Protein AF-A0A963WAD7-F1 (afdb_monomer_lite)

Foldseek 3Di:
DPDVVVVVVLVLVLLLLQLQQVVCVQLLPDPPRDPVSNVVNVVSNVPHDYDPQHQLCSSQVVSHDVSLVVLCVCLVPCVVRNPSSSVNSCVSDDDDDDDDDD

Radius of gyration: 15.85 Å; chains: 1; bounding box: 33×42×55 Å

Secondary structure (DSSP, 8-state):
---HHHHHHHHHHHHHHHHHTTTTHHHHH-TTS-HHHHHHHHHHHTT----SS--HHHHHHHH-HHHHHHHHHHHT-HHHH-HHHHHHHHTTS--PPPPPP-

Structure (mmCIF, N/CA/C/O backbo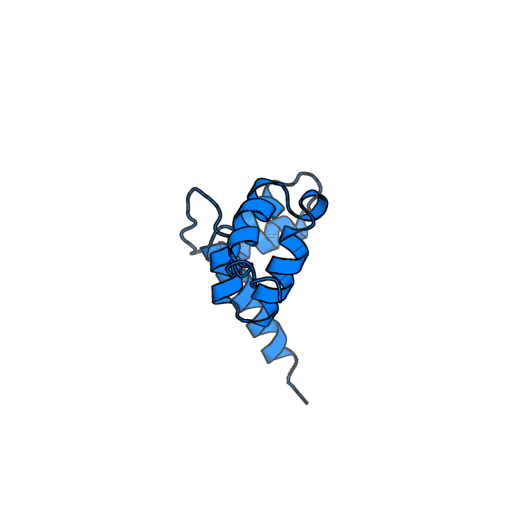ne):
data_AF-A0A963WAD7-F1
#
_entry.id   AF-A0A963WAD7-F1
#
loop_
_atom_site.group_PDB
_atom_site.id
_atom_site.type_symbol
_atom_site.label_atom_id
_atom_site.label_alt_id
_atom_site.label_comp_id
_atom_site.label_asym_id
_atom_site.label_entity_id
_atom_site.label_seq_id
_atom_site.pdbx_PDB_ins_code
_atom_site.Cartn_x
_atom_site.Cartn_y
_atom_site.Cartn_z
_atom_site.occupancy
_atom_site.B_iso_or_equiv
_atom_site.auth_seq_id
_atom_site.auth_comp_id
_atom_site.auth_asym_id
_atom_site.auth_atom_id
_atom_site.pdbx_PDB_model_num
ATOM 1 N N . MET A 1 1 ? -2.269 -30.138 -5.545 1.00 50.97 1 MET A N 1
ATOM 2 C CA . MET A 1 1 ? -1.101 -29.395 -6.068 1.00 50.97 1 MET A CA 1
ATOM 3 C C . MET A 1 1 ? -1.603 -28.157 -6.792 1.00 50.97 1 MET A C 1
ATOM 5 O O . MET A 1 1 ? -2.184 -28.287 -7.863 1.00 50.97 1 MET A O 1
ATOM 9 N N . THR A 1 2 ? -1.499 -26.974 -6.185 1.00 53.69 2 THR A N 1
ATOM 10 C CA . THR A 1 2 ? -1.863 -25.734 -6.880 1.00 53.69 2 THR A CA 1
ATOM 11 C C . THR A 1 2 ? -0.881 -25.531 -8.028 1.00 53.69 2 THR A C 1
ATOM 13 O O . THR A 1 2 ? 0.333 -25.602 -7.849 1.00 53.69 2 THR A O 1
ATOM 16 N N . ARG A 1 3 ? -1.398 -25.371 -9.246 1.00 69.00 3 ARG A N 1
ATOM 17 C CA . ARG A 1 3 ? -0.550 -25.193 -10.426 1.00 69.00 3 ARG A CA 1
ATOM 18 C C . ARG A 1 3 ? 0.180 -23.847 -10.275 1.00 69.00 3 ARG A C 1
ATOM 20 O O . ARG A 1 3 ? -0.496 -22.849 -10.034 1.00 69.00 3 ARG A O 1
ATOM 27 N N . PRO A 1 4 ? 1.516 -23.768 -10.420 1.00 74.19 4 PRO A N 1
ATOM 28 C CA . PRO A 1 4 ? 2.283 -22.522 -10.261 1.00 74.19 4 PRO A CA 1
ATOM 29 C C . PRO A 1 4 ? 1.705 -21.335 -11.051 1.00 74.19 4 PRO A C 1
ATOM 31 O O . PRO A 1 4 ? 1.752 -20.185 -10.611 1.00 74.19 4 PRO A O 1
ATOM 34 N N . SER A 1 5 ? 1.064 -21.633 -12.182 1.00 82.19 5 SER A N 1
ATOM 35 C CA . SER A 1 5 ? 0.360 -20.684 -13.041 1.00 82.19 5 SER A CA 1
ATOM 36 C C . SER A 1 5 ? -0.728 -19.870 -12.332 1.00 82.19 5 SER A C 1
ATOM 38 O O . SER A 1 5 ? -0.856 -18.677 -12.607 1.00 82.19 5 SER A O 1
ATOM 40 N N . THR A 1 6 ? -1.481 -20.445 -11.387 1.00 84.19 6 THR A N 1
ATOM 41 C CA . THR A 1 6 ? -2.548 -19.710 -10.683 1.00 84.19 6 THR A CA 1
ATOM 42 C C . THR A 1 6 ? -1.981 -18.647 -9.749 1.00 84.19 6 THR A C 1
ATOM 44 O O . THR A 1 6 ? -2.556 -17.568 -9.610 1.00 84.19 6 THR A O 1
ATOM 47 N N . HIS A 1 7 ? -0.833 -18.925 -9.125 1.00 85.06 7 HIS A N 1
ATOM 48 C CA . HIS A 1 7 ? -0.160 -17.973 -8.245 1.00 85.06 7 HIS A CA 1
ATOM 49 C C . HIS A 1 7 ? 0.462 -16.825 -9.037 1.00 85.06 7 HIS A C 1
ATOM 51 O O . HIS A 1 7 ? 0.272 -15.669 -8.665 1.00 85.06 7 HIS A O 1
ATOM 57 N N . ILE A 1 8 ? 1.118 -17.127 -10.160 1.00 87.56 8 ILE A N 1
ATOM 58 C CA . ILE A 1 8 ? 1.685 -16.112 -11.057 1.00 87.56 8 ILE A CA 1
ATOM 59 C C . ILE A 1 8 ? 0.579 -15.193 -11.584 1.00 87.56 8 ILE A C 1
ATOM 61 O O . ILE A 1 8 ? 0.691 -13.973 -11.490 1.00 87.56 8 ILE A O 1
ATOM 65 N N . TRP A 1 9 ? -0.529 -15.760 -12.068 1.00 87.88 9 TRP A N 1
ATOM 66 C CA . TRP A 1 9 ? -1.646 -14.962 -12.573 1.00 87.88 9 TRP A CA 1
ATOM 67 C C . TRP A 1 9 ? -2.273 -14.077 -11.486 1.00 87.88 9 TRP A C 1
ATOM 69 O O . TRP A 1 9 ? -2.587 -12.911 -11.729 1.00 87.88 9 TRP A O 1
ATOM 79 N N . ARG A 1 10 ? -2.389 -14.587 -10.253 1.00 87.25 10 ARG A N 1
ATOM 80 C CA . ARG A 1 10 ? -2.866 -13.802 -9.106 1.00 87.25 10 ARG A CA 1
ATOM 81 C C . ARG A 1 10 ? -1.929 -12.641 -8.770 1.00 87.25 10 ARG A C 1
ATOM 83 O O . ARG A 1 10 ? -2.413 -11.534 -8.551 1.00 87.25 10 ARG A O 1
ATOM 90 N N . LEU A 1 11 ? -0.614 -12.869 -8.773 1.00 87.44 11 LEU A N 1
ATOM 91 C CA . LEU A 1 11 ? 0.384 -11.817 -8.556 1.00 87.44 11 LEU A CA 1
ATOM 92 C C . LEU A 1 11 ? 0.307 -10.737 -9.641 1.00 87.44 11 LEU A C 1
ATOM 94 O O . LEU A 1 11 ? 0.326 -9.551 -9.320 1.00 87.44 11 LEU A O 1
ATOM 98 N N . LEU A 1 12 ? 0.135 -11.129 -10.908 1.00 88.25 12 LEU A N 1
ATOM 99 C CA . LEU A 1 12 ? -0.068 -10.181 -12.008 1.00 88.25 12 LEU A CA 1
ATOM 100 C C . LEU A 1 12 ? -1.342 -9.350 -11.817 1.00 88.25 12 LEU A C 1
ATOM 102 O O . LEU A 1 12 ? -1.317 -8.133 -12.004 1.00 88.25 12 LEU A O 1
ATOM 106 N N . LYS A 1 13 ? -2.445 -9.979 -11.395 1.00 88.94 13 LYS A N 1
ATOM 107 C CA . LYS A 1 13 ? -3.702 -9.278 -11.100 1.00 88.94 13 LYS A CA 1
ATOM 108 C C . LYS A 1 13 ? -3.526 -8.263 -9.967 1.00 88.94 13 LYS A C 1
ATOM 110 O O . LYS A 1 13 ? -3.957 -7.124 -10.116 1.00 88.94 13 LYS A O 1
ATOM 115 N N . TRP A 1 14 ? -2.858 -8.638 -8.875 1.00 91.06 14 TRP A N 1
ATOM 116 C CA . TRP A 1 14 ? -2.559 -7.727 -7.763 1.00 91.06 14 TRP A CA 1
ATOM 117 C C . TRP A 1 14 ? -1.653 -6.571 -8.189 1.00 91.06 14 TRP A C 1
ATOM 119 O O . TRP A 1 14 ? -1.956 -5.419 -7.885 1.00 91.06 14 TRP A O 1
ATOM 129 N N . GLY A 1 15 ? -0.599 -6.855 -8.959 1.00 88.75 15 GLY A N 1
ATOM 130 C CA . GLY A 1 15 ? 0.268 -5.829 -9.537 1.00 88.75 15 GLY A CA 1
ATOM 131 C C . GLY A 1 15 ? -0.512 -4.841 -10.406 1.00 88.75 15 GLY A C 1
ATOM 132 O O . GLY A 1 15 ? -0.317 -3.633 -10.299 1.00 88.75 15 GLY A O 1
ATOM 133 N N . ARG A 1 16 ? -1.467 -5.327 -11.208 1.00 89.19 16 ARG A N 1
ATOM 134 C CA . ARG A 1 16 ? -2.334 -4.466 -12.024 1.00 89.19 16 ARG A CA 1
ATOM 135 C C . ARG A 1 16 ? -3.312 -3.636 -11.186 1.00 89.19 16 ARG A C 1
ATOM 137 O O . ARG A 1 16 ? -3.553 -2.480 -11.526 1.00 89.19 16 ARG A O 1
ATOM 144 N N . THR A 1 17 ? -3.832 -4.173 -10.081 1.00 90.06 17 THR A N 1
ATOM 145 C CA . THR A 1 17 ? -4.631 -3.403 -9.112 1.00 90.06 17 THR A CA 1
ATOM 146 C C . THR A 1 17 ? -3.804 -2.275 -8.488 1.00 90.06 17 THR A C 1
ATOM 148 O O . THR A 1 17 ? -4.235 -1.125 -8.513 1.00 90.06 17 THR A O 1
ATOM 151 N N . LEU A 1 18 ? -2.583 -2.559 -8.023 1.00 88.56 18 LEU A N 1
ATOM 152 C CA . LEU A 1 18 ? -1.667 -1.537 -7.491 1.00 88.56 18 LEU A CA 1
ATOM 153 C C . LEU A 1 18 ? -1.339 -0.462 -8.534 1.00 88.56 18 LEU A C 1
ATOM 155 O O . LEU A 1 18 ? -1.329 0.728 -8.222 1.00 88.56 18 LEU A O 1
ATOM 159 N N . ALA A 1 19 ? -1.108 -0.872 -9.784 1.00 88.44 19 ALA A N 1
ATOM 160 C CA . ALA A 1 19 ? -0.847 0.043 -10.888 1.00 88.44 19 ALA A CA 1
ATOM 161 C C . ALA A 1 19 ? -2.024 0.997 -11.129 1.00 88.44 19 ALA A C 1
ATOM 163 O O . ALA A 1 19 ? -1.813 2.195 -11.289 1.00 88.44 19 ALA A O 1
ATOM 164 N N . ARG A 1 20 ? -3.262 0.487 -11.101 1.00 87.88 20 ARG A N 1
ATOM 165 C CA . ARG A 1 20 ? -4.483 1.276 -11.320 1.00 87.88 20 ARG A CA 1
ATOM 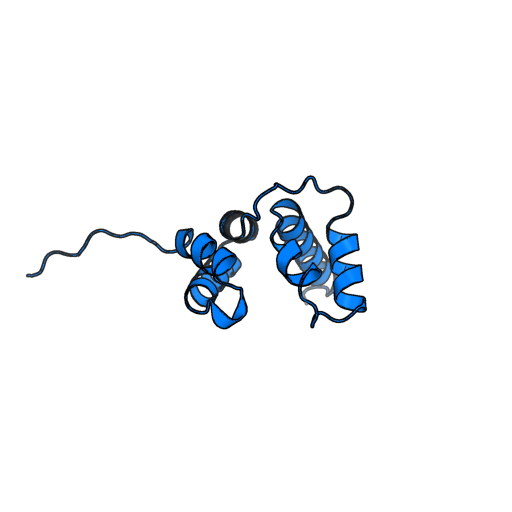166 C C . ARG A 1 20 ? -4.701 2.352 -10.253 1.00 87.88 20 ARG A C 1
ATOM 168 O O . ARG A 1 20 ? -5.134 3.444 -10.596 1.00 87.88 20 ARG A O 1
ATOM 175 N N . HIS A 1 21 ? -4.361 2.077 -8.997 1.00 89.00 21 HIS A N 1
ATOM 176 C CA . HIS A 1 21 ? -4.459 3.058 -7.908 1.00 89.00 21 HIS A CA 1
ATOM 177 C C . HIS A 1 21 ? -3.226 3.976 -7.790 1.00 89.00 21 HIS A C 1
ATOM 179 O O . HIS A 1 21 ? -3.151 4.811 -6.894 1.00 89.00 21 HIS A O 1
ATOM 185 N N . GLY A 1 22 ? -2.229 3.838 -8.672 1.00 84.50 22 GLY A N 1
ATOM 186 C CA . GLY A 1 22 ? -1.018 4.666 -8.644 1.00 84.50 22 GLY A CA 1
ATOM 187 C C . GLY A 1 22 ? -0.001 4.287 -7.561 1.00 84.50 22 GLY A C 1
ATOM 188 O O . GLY A 1 22 ? 1.060 4.906 -7.504 1.00 84.50 22 GLY A O 1
ATOM 189 N N . ALA A 1 23 ? -0.256 3.236 -6.774 1.00 84.69 23 ALA A N 1
ATOM 190 C CA . ALA A 1 23 ? 0.603 2.784 -5.674 1.00 84.69 23 ALA A CA 1
ATOM 191 C C . ALA A 1 23 ? 2.021 2.386 -6.127 1.00 84.69 23 ALA A C 1
ATOM 193 O O . ALA A 1 23 ? 2.971 2.419 -5.352 1.00 84.69 23 ALA A O 1
ATOM 194 N N . LEU A 1 24 ? 2.200 2.039 -7.405 1.00 79.81 24 LEU A N 1
ATOM 195 C CA . LEU A 1 24 ? 3.512 1.675 -7.941 1.00 79.81 24 LEU A CA 1
ATOM 196 C C . LEU A 1 24 ? 4.391 2.875 -8.352 1.00 79.81 24 LEU A C 1
ATOM 198 O O . LEU A 1 24 ? 5.538 2.682 -8.759 1.00 79.81 24 LEU A O 1
ATOM 202 N N . ARG A 1 25 ? 3.881 4.114 -8.290 1.00 78.56 25 ARG A N 1
ATOM 203 C CA . ARG A 1 25 ? 4.665 5.311 -8.649 1.00 78.56 25 ARG A CA 1
ATOM 204 C C . ARG A 1 25 ? 5.817 5.578 -7.683 1.00 78.56 25 ARG A C 1
ATOM 206 O O . ARG A 1 25 ? 6.870 6.001 -8.151 1.00 78.56 25 ARG A O 1
ATOM 213 N N . GLY A 1 26 ? 5.644 5.289 -6.390 1.00 75.38 26 GLY A N 1
ATOM 214 C CA . GLY A 1 26 ? 6.710 5.440 -5.392 1.00 75.38 26 GLY A CA 1
ATOM 215 C C . GLY A 1 26 ? 7.948 4.616 -5.753 1.00 75.38 26 GLY A C 1
ATOM 216 O O . GLY A 1 26 ? 9.040 5.157 -5.880 1.00 75.38 26 GLY A O 1
ATOM 217 N N . ILE A 1 27 ? 7.746 3.334 -6.078 1.00 75.88 27 ILE A N 1
ATOM 218 C CA . ILE A 1 27 ? 8.824 2.402 -6.453 1.00 75.88 27 ILE A CA 1
ATOM 219 C C . ILE A 1 27 ? 9.550 2.844 -7.735 1.00 75.88 27 ILE A C 1
ATOM 221 O O . ILE A 1 27 ? 10.759 2.676 -7.857 1.00 75.88 27 ILE A O 1
ATOM 225 N N . GLU A 1 28 ? 8.840 3.402 -8.721 1.00 74.94 28 GLU A N 1
ATOM 226 C CA . GLU A 1 28 ? 9.477 3.889 -9.956 1.00 74.94 28 GLU A CA 1
ATOM 227 C C . GLU A 1 28 ? 10.365 5.114 -9.725 1.00 74.94 28 GLU A C 1
ATOM 229 O O . GLU A 1 28 ? 11.431 5.210 -10.339 1.00 74.94 28 GLU A O 1
ATOM 234 N N . ARG A 1 29 ? 9.898 6.052 -8.894 1.00 76.00 29 ARG A N 1
ATOM 235 C CA . ARG A 1 29 ? 10.587 7.318 -8.631 1.00 76.00 29 ARG A CA 1
ATOM 236 C C . ARG A 1 29 ? 11.776 7.157 -7.696 1.00 76.00 29 ARG A C 1
ATOM 238 O O . ARG A 1 29 ? 12.664 8.003 -7.730 1.00 76.00 29 ARG A O 1
ATOM 245 N N . ASP A 1 30 ? 11.813 6.081 -6.919 1.00 79.06 30 ASP A N 1
ATOM 246 C CA . ASP A 1 30 ? 12.932 5.786 -6.036 1.00 79.06 30 ASP A CA 1
ATOM 247 C C . ASP A 1 30 ? 14.243 5.587 -6.848 1.00 79.06 30 ASP A C 1
ATOM 249 O O . ASP A 1 30 ? 14.316 4.741 -7.762 1.00 79.06 30 ASP A O 1
ATOM 253 N N . PRO A 1 31 ? 15.295 6.380 -6.558 1.00 76.38 31 PRO A N 1
ATOM 254 C CA . PRO A 1 31 ? 16.612 6.235 -7.171 1.00 76.38 31 PRO A CA 1
ATOM 255 C C . PRO A 1 31 ? 17.220 4.842 -6.981 1.00 76.38 31 PRO A C 1
ATOM 257 O O . PRO A 1 31 ? 17.845 4.332 -7.911 1.00 76.38 31 PRO A O 1
ATOM 260 N N . ASN A 1 32 ? 16.978 4.205 -5.832 1.00 81.88 32 ASN A N 1
ATOM 261 C CA . ASN A 1 32 ? 17.570 2.924 -5.443 1.00 81.88 32 ASN A CA 1
ATOM 262 C C . ASN A 1 32 ? 16.900 1.718 -6.116 1.00 81.88 32 ASN A C 1
ATOM 264 O O . ASN A 1 32 ? 17.410 0.599 -6.041 1.00 81.88 32 ASN A O 1
ATOM 268 N N . THR A 1 33 ? 15.769 1.914 -6.800 1.00 82.06 33 THR A N 1
ATOM 269 C CA . THR A 1 33 ? 15.053 0.806 -7.435 1.00 82.06 33 THR A CA 1
ATOM 270 C C . THR A 1 33 ? 15.839 0.239 -8.629 1.00 82.06 33 THR A C 1
ATOM 272 O O . THR A 1 33 ? 16.137 0.979 -9.578 1.00 82.06 33 THR A O 1
ATOM 275 N N . PRO A 1 34 ? 16.095 -1.087 -8.672 1.00 87.44 34 PRO A N 1
ATOM 276 C CA . PRO A 1 34 ? 16.812 -1.721 -9.772 1.00 87.44 34 PRO A CA 1
ATOM 277 C C . PRO A 1 34 ? 16.130 -1.503 -11.137 1.00 87.44 34 PRO A C 1
ATOM 279 O O . PRO A 1 34 ? 14.901 -1.611 -11.241 1.00 87.44 34 PRO A O 1
ATOM 282 N N . PRO A 1 35 ? 16.894 -1.310 -12.230 1.00 87.50 35 PRO A N 1
ATOM 283 C CA . PRO A 1 35 ? 16.354 -1.177 -13.586 1.00 87.50 35 PRO A CA 1
ATOM 284 C C . PRO A 1 35 ? 15.330 -2.248 -14.017 1.00 87.50 35 PRO A C 1
ATOM 286 O O . PRO A 1 35 ? 14.326 -1.874 -14.632 1.00 87.50 35 PRO A O 1
ATOM 289 N N . PRO A 1 36 ? 15.497 -3.558 -13.717 1.00 87.19 36 PRO A N 1
ATOM 290 C CA . PRO A 1 36 ? 14.494 -4.558 -14.091 1.00 87.19 36 PRO A CA 1
ATOM 291 C C . PRO A 1 36 ? 13.158 -4.360 -13.362 1.00 87.19 36 PRO A C 1
ATOM 293 O O . PRO A 1 36 ? 12.102 -4.536 -13.970 1.00 87.19 36 PRO A O 1
ATOM 296 N N . VAL A 1 37 ? 13.187 -3.921 -12.100 1.00 84.31 37 VAL A N 1
ATOM 297 C CA . VAL A 1 37 ? 11.975 -3.617 -11.325 1.00 84.31 37 VAL A CA 1
ATOM 298 C C . VAL A 1 37 ? 11.260 -2.413 -11.935 1.00 84.31 37 VAL A C 1
ATOM 300 O O . VAL A 1 37 ? 10.059 -2.489 -12.191 1.00 84.31 37 VAL A O 1
ATOM 303 N N . LYS A 1 38 ? 11.992 -1.346 -12.294 1.00 85.19 38 LYS A N 1
ATOM 304 C CA . LYS A 1 38 ? 11.421 -0.178 -12.996 1.00 85.19 38 LYS A CA 1
ATOM 305 C C . LYS A 1 38 ? 10.705 -0.581 -14.291 1.00 85.19 38 LYS A C 1
ATOM 307 O O . LYS A 1 38 ? 9.597 -0.113 -14.552 1.00 85.19 38 LYS A O 1
ATOM 312 N N . ARG A 1 39 ? 11.293 -1.491 -15.082 1.00 85.38 39 ARG A N 1
ATOM 313 C CA . ARG A 1 39 ? 10.670 -2.018 -16.314 1.00 85.38 39 ARG A CA 1
ATOM 314 C C . ARG A 1 39 ? 9.398 -2.811 -16.026 1.00 85.38 39 ARG A C 1
ATOM 316 O O . ARG A 1 39 ? 8.390 -2.577 -16.687 1.00 85.38 39 ARG A O 1
ATOM 323 N N . LEU A 1 40 ? 9.422 -3.703 -15.036 1.00 85.62 40 LEU A N 1
ATOM 324 C CA . LEU A 1 40 ? 8.256 -4.505 -14.654 1.00 85.62 40 LEU A CA 1
ATOM 325 C C . LEU A 1 40 ? 7.098 -3.609 -14.211 1.00 85.62 40 LEU A C 1
ATOM 327 O O . LEU A 1 40 ? 5.971 -3.771 -14.675 1.00 85.62 40 LEU A O 1
ATOM 331 N N . VAL A 1 41 ? 7.386 -2.605 -13.384 1.00 85.12 41 VAL A N 1
ATOM 332 C CA . VAL A 1 41 ? 6.385 -1.639 -12.933 1.00 85.12 41 VAL A CA 1
ATOM 333 C C . VAL A 1 41 ? 5.826 -0.821 -14.107 1.00 85.12 41 VAL A C 1
ATOM 335 O O . VAL A 1 41 ? 4.614 -0.608 -14.199 1.00 85.12 41 VAL A O 1
ATOM 338 N N . ARG A 1 42 ? 6.680 -0.404 -15.050 1.00 82.19 42 ARG A N 1
ATOM 339 C CA . ARG A 1 42 ? 6.251 0.311 -16.259 1.00 82.19 42 ARG A CA 1
ATOM 340 C C . ARG A 1 42 ? 5.327 -0.542 -17.129 1.00 82.19 42 ARG A C 1
ATOM 342 O O . ARG A 1 42 ? 4.310 -0.029 -17.586 1.00 82.19 42 ARG A O 1
ATOM 349 N N . LEU A 1 43 ? 5.630 -1.831 -17.293 1.00 84.62 43 LEU A N 1
ATOM 350 C CA . LEU A 1 43 ? 4.763 -2.791 -17.986 1.00 84.62 43 LEU A CA 1
ATOM 351 C C . LEU A 1 43 ? 3.429 -2.982 -17.255 1.00 84.62 43 LEU A C 1
ATOM 353 O O . LEU A 1 43 ? 2.376 -2.933 -17.887 1.00 84.62 43 LEU A O 1
ATOM 357 N N . ALA A 1 44 ? 3.449 -3.129 -15.927 1.00 82.56 44 ALA A N 1
ATOM 358 C CA . ALA A 1 44 ? 2.240 -3.294 -15.119 1.00 82.56 44 ALA A CA 1
ATOM 359 C C . ALA A 1 44 ? 1.272 -2.103 -15.250 1.00 82.56 44 ALA A C 1
ATOM 361 O O . ALA A 1 44 ? 0.052 -2.281 -15.182 1.00 82.56 44 ALA A O 1
ATOM 362 N N . ARG A 1 45 ? 1.812 -0.900 -15.489 1.00 80.81 45 ARG A N 1
ATOM 363 C CA . ARG A 1 45 ? 1.050 0.335 -15.720 1.00 80.81 45 ARG A CA 1
ATOM 364 C C . ARG A 1 45 ? 0.471 0.487 -17.122 1.00 80.81 45 ARG A C 1
ATOM 366 O O . ARG A 1 45 ? -0.427 1.316 -17.287 1.00 80.81 45 ARG A O 1
ATOM 373 N N . LEU A 1 46 ? 0.929 -0.265 -18.123 1.00 79.38 46 LEU A N 1
ATOM 374 C CA . LEU A 1 46 ? 0.411 -0.122 -19.486 1.00 79.38 46 LEU A CA 1
ATOM 375 C C . LEU A 1 46 ? -1.109 -0.369 -19.513 1.00 79.38 46 LEU A C 1
ATOM 377 O O . LEU A 1 46 ? -1.611 -1.388 -19.024 1.00 79.38 46 LEU A O 1
ATOM 381 N N . GLY A 1 47 ? -1.854 0.606 -20.039 1.00 76.81 47 GLY A N 1
ATOM 382 C CA . GLY A 1 47 ? -3.319 0.581 -20.087 1.00 76.81 47 GLY A CA 1
ATOM 383 C C . GLY A 1 47 ? -4.020 0.832 -18.745 1.00 76.81 47 GLY A C 1
ATOM 384 O O . GLY A 1 47 ? -5.166 0.420 -18.585 1.00 76.81 47 GLY A O 1
ATOM 385 N N . THR A 1 48 ? -3.352 1.456 -17.767 1.00 81.19 48 THR A N 1
ATOM 386 C CA . THR A 1 48 ? -3.990 1.930 -16.525 1.00 81.19 48 THR A CA 1
ATOM 387 C C . THR A 1 48 ? -4.063 3.456 -16.503 1.00 81.19 48 THR A C 1
ATOM 389 O O . THR A 1 48 ? -3.055 4.132 -16.712 1.00 81.19 48 THR A O 1
ATOM 392 N N . PHE A 1 49 ? -5.248 4.002 -16.224 1.00 77.31 49 PHE A N 1
ATOM 393 C CA . PHE A 1 49 ? -5.418 5.418 -15.900 1.00 77.31 49 PHE A CA 1
ATOM 394 C C . PHE A 1 49 ? -5.107 5.609 -14.422 1.00 77.31 49 PHE A C 1
ATOM 396 O O . PHE A 1 49 ? -5.870 5.176 -13.562 1.00 77.31 49 PHE A O 1
ATOM 403 N N . GLN A 1 50 ? -3.946 6.193 -14.139 1.00 78.56 50 GLN A N 1
ATOM 404 C CA . GLN A 1 50 ? -3.498 6.424 -12.772 1.00 78.56 50 GLN A CA 1
ATOM 405 C C . GLN A 1 50 ? -3.985 7.782 -12.264 1.00 78.56 50 GLN A C 1
ATOM 407 O O . GLN A 1 50 ? -3.816 8.775 -12.980 1.00 78.56 50 GLN A O 1
ATOM 412 N N . PRO A 1 51 ? -4.498 7.851 -11.026 1.00 80.88 51 PRO A N 1
ATOM 413 C CA . PRO A 1 51 ? -4.856 9.116 -10.396 1.00 80.88 51 PRO A CA 1
ATOM 414 C C . PRO A 1 51 ? -3.630 10.028 -10.218 1.00 80.88 51 PRO A C 1
ATOM 416 O O . PRO A 1 51 ? -2.479 9.581 -10.269 1.00 80.88 51 PRO A O 1
ATOM 419 N N . ALA A 1 52 ? -3.865 11.330 -10.036 1.00 81.75 52 ALA A N 1
ATOM 420 C CA . ALA A 1 52 ? -2.798 12.294 -9.760 1.00 81.75 52 ALA A CA 1
ATOM 421 C C . ALA A 1 52 ? -2.093 11.961 -8.432 1.00 81.75 52 ALA A C 1
ATOM 423 O O . ALA A 1 52 ? -0.866 11.850 -8.398 1.00 81.75 52 ALA A O 1
ATOM 424 N N . THR A 1 53 ? -2.883 11.699 -7.391 1.00 85.00 53 THR A N 1
ATOM 425 C CA . THR A 1 53 ? -2.444 11.253 -6.066 1.00 85.00 53 THR A CA 1
ATOM 426 C C . THR A 1 53 ? -2.559 9.725 -5.937 1.00 85.00 53 THR A C 1
ATOM 428 O O . THR A 1 53 ? -3.602 9.165 -6.280 1.00 85.00 53 THR A O 1
ATOM 431 N N . PRO A 1 54 ? -1.508 9.013 -5.486 1.00 88.31 54 PRO A N 1
ATOM 432 C CA . PRO A 1 54 ? -1.586 7.574 -5.228 1.00 88.31 54 PRO A CA 1
ATOM 433 C C . PRO A 1 54 ? -2.567 7.224 -4.097 1.00 88.31 54 PRO A C 1
ATOM 435 O O . PRO A 1 54 ? -2.543 7.847 -3.039 1.00 88.31 54 PRO A O 1
ATOM 438 N N . ASP A 1 55 ? -3.379 6.184 -4.297 1.00 92.38 55 ASP A N 1
ATOM 439 C CA . ASP A 1 55 ? -4.333 5.660 -3.309 1.00 92.38 55 ASP A CA 1
ATOM 440 C C . ASP A 1 55 ? -3.927 4.244 -2.859 1.00 92.38 55 ASP A C 1
ATOM 442 O O . ASP A 1 55 ? -4.396 3.224 -3.375 1.00 92.38 55 ASP A O 1
ATOM 446 N N . TYR A 1 56 ? -2.992 4.172 -1.911 1.00 92.44 56 TYR A N 1
ATOM 447 C CA . TYR A 1 56 ? -2.453 2.914 -1.390 1.00 92.44 56 TYR A CA 1
ATOM 448 C C . TYR A 1 56 ? -3.518 2.101 -0.646 1.00 92.44 56 TYR A C 1
ATOM 450 O O . TYR A 1 56 ? -3.650 0.897 -0.871 1.00 92.44 56 TYR A O 1
ATOM 458 N N . ALA A 1 57 ? -4.320 2.750 0.195 1.00 93.50 57 ALA A N 1
ATOM 459 C CA . ALA A 1 57 ? -5.375 2.110 0.961 1.00 93.50 57 ALA A CA 1
ATOM 460 C C . ALA A 1 57 ? -6.445 1.497 0.052 1.00 93.50 57 ALA A C 1
ATOM 462 O O . ALA A 1 57 ? -6.799 0.330 0.235 1.00 93.50 57 ALA A O 1
ATOM 463 N N . GLY A 1 58 ? -6.924 2.218 -0.966 1.00 93.38 58 GLY A N 1
ATOM 464 C CA . GLY A 1 5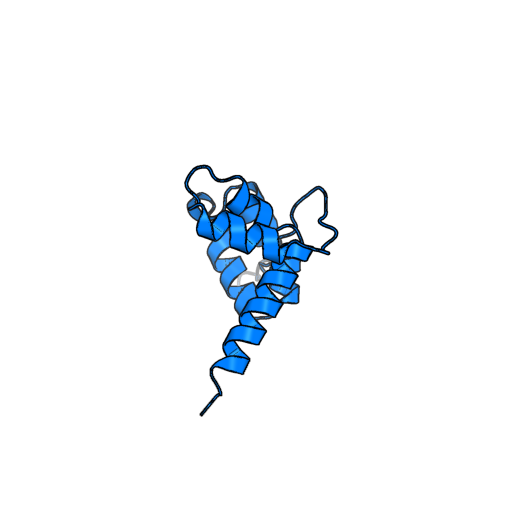8 ? -7.875 1.665 -1.929 1.00 93.38 58 GLY A CA 1
ATOM 465 C C . GLY A 1 58 ? -7.297 0.488 -2.712 1.00 93.38 58 GLY A C 1
ATOM 466 O O . GLY A 1 58 ? -7.987 -0.519 -2.893 1.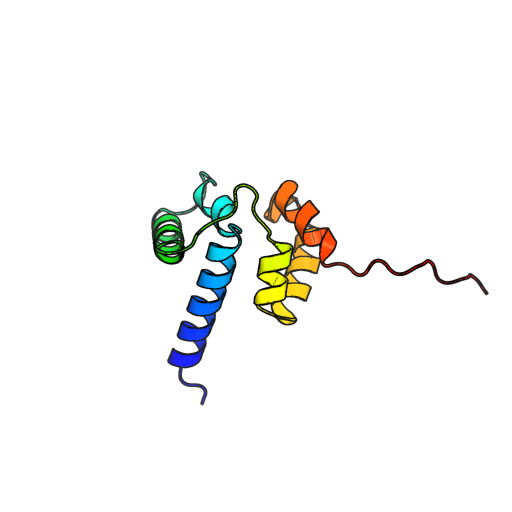00 93.38 58 GLY A O 1
ATOM 467 N N . ALA A 1 59 ? -6.013 0.541 -3.080 1.00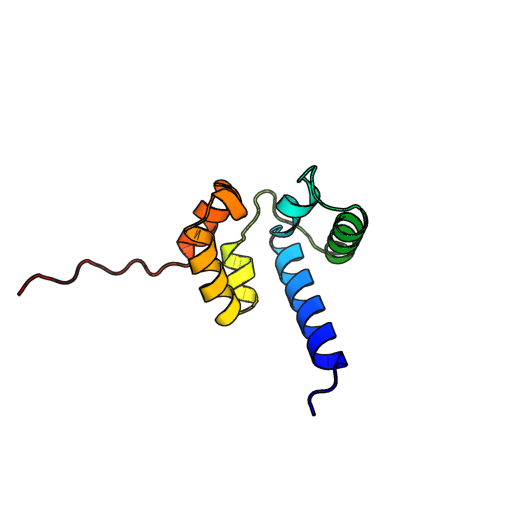 93.50 59 ALA A N 1
ATOM 468 C CA . ALA A 1 59 ? -5.347 -0.580 -3.738 1.00 93.50 59 ALA A CA 1
ATOM 469 C C . ALA A 1 59 ? -5.323 -1.838 -2.852 1.00 93.50 59 ALA A C 1
ATOM 471 O O . ALA A 1 59 ? -5.613 -2.940 -3.319 1.00 93.50 59 ALA A O 1
ATOM 472 N N . PHE A 1 60 ? -5.017 -1.674 -1.564 1.00 94.50 60 PHE A N 1
ATOM 473 C CA . PHE A 1 60 ? -4.945 -2.767 -0.596 1.00 94.50 60 PHE A CA 1
ATOM 474 C C . PHE A 1 60 ? -6.337 -3.338 -0.280 1.00 94.50 60 PHE A C 1
ATOM 476 O O . PHE A 1 60 ? -6.498 -4.560 -0.245 1.00 94.50 60 PHE A O 1
ATOM 483 N N . ARG A 1 61 ? -7.370 -2.487 -0.168 1.00 94.31 61 ARG A N 1
ATOM 484 C CA . ARG A 1 61 ? -8.776 -2.926 -0.062 1.00 94.31 61 ARG A CA 1
ATOM 485 C C . ARG A 1 61 ? -9.211 -3.737 -1.284 1.00 94.31 61 ARG A C 1
ATOM 487 O O . ARG A 1 61 ? -9.825 -4.788 -1.127 1.00 94.31 61 ARG A O 1
ATOM 494 N N . ALA A 1 62 ? -8.852 -3.290 -2.489 1.00 93.44 62 ALA A N 1
ATOM 495 C CA . ALA A 1 62 ? -9.201 -3.963 -3.740 1.00 93.44 62 ALA A CA 1
ATOM 496 C C . ALA A 1 62 ? -8.484 -5.314 -3.935 1.00 93.44 62 ALA A C 1
ATOM 498 O O . ALA A 1 62 ? -8.983 -6.180 -4.656 1.00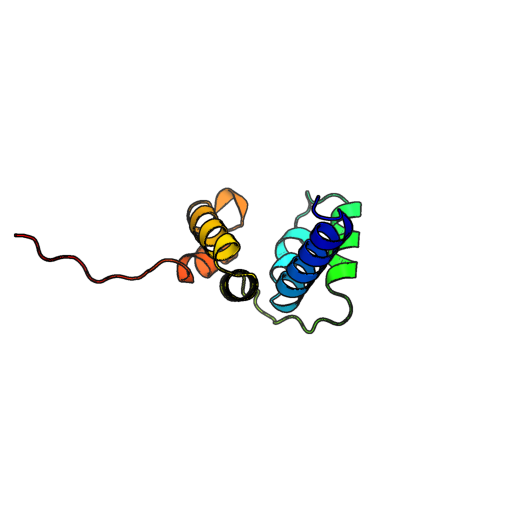 93.44 62 ALA A O 1
ATOM 499 N N . ILE A 1 63 ? -7.318 -5.514 -3.311 1.00 92.81 63 ILE A N 1
ATOM 500 C CA . ILE A 1 63 ? -6.616 -6.807 -3.303 1.00 92.81 63 ILE A CA 1
ATOM 501 C C . ILE A 1 63 ? -7.277 -7.787 -2.328 1.00 92.81 63 ILE A C 1
ATOM 503 O O . ILE A 1 63 ? -7.410 -8.970 -2.654 1.00 92.81 63 ILE A O 1
ATOM 507 N N . GLY A 1 64 ? -7.687 -7.305 -1.152 1.00 92.94 64 GLY A N 1
ATOM 508 C CA . GLY A 1 64 ? -8.456 -8.064 -0.168 1.00 92.94 64 GLY A CA 1
ATOM 509 C C . GLY A 1 64 ? -7.834 -8.108 1.237 1.00 92.94 64 GLY A C 1
ATOM 510 O O . GLY A 1 64 ? -6.821 -7.458 1.500 1.00 92.94 64 GLY A O 1
ATOM 511 N N . PRO A 1 65 ? -8.406 -8.910 2.157 1.00 93.88 65 PRO A N 1
ATOM 512 C CA . PRO A 1 65 ? -8.115 -8.844 3.597 1.00 93.88 65 PRO A CA 1
ATOM 513 C C . PRO A 1 65 ? -6.647 -9.055 3.979 1.00 93.88 65 PRO A C 1
ATOM 515 O O . PRO A 1 65 ? -6.146 -8.429 4.909 1.00 93.88 65 PRO A O 1
ATOM 518 N N . ALA A 1 66 ? -5.938 -9.926 3.256 1.00 93.19 66 ALA A N 1
ATOM 519 C CA . ALA A 1 66 ? -4.517 -10.165 3.496 1.00 93.19 66 ALA A CA 1
ATOM 520 C C . ALA A 1 66 ? -3.669 -8.923 3.188 1.00 93.19 66 ALA A C 1
ATOM 522 O O . ALA A 1 66 ? -2.760 -8.605 3.948 1.00 93.19 66 ALA A O 1
ATOM 523 N N . ALA A 1 67 ? -3.993 -8.203 2.108 1.00 93.50 67 ALA A N 1
ATOM 524 C CA . ALA A 1 67 ? -3.327 -6.949 1.797 1.00 93.50 67 ALA A CA 1
ATOM 525 C C . ALA A 1 67 ? -3.676 -5.890 2.837 1.00 93.50 67 ALA A C 1
ATOM 527 O O . ALA A 1 67 ? -2.757 -5.272 3.343 1.00 93.50 67 ALA A O 1
ATOM 528 N N . ILE A 1 68 ? -4.945 -5.749 3.241 1.00 94.12 68 ILE A N 1
ATOM 529 C CA . ILE A 1 68 ? -5.355 -4.790 4.286 1.00 94.12 68 ILE A CA 1
ATOM 530 C C . ILE A 1 68 ? -4.485 -4.921 5.544 1.00 94.12 68 ILE A C 1
ATOM 532 O O . ILE A 1 68 ? -3.915 -3.927 5.984 1.00 94.12 68 ILE A O 1
ATOM 536 N N . LYS A 1 69 ? -4.300 -6.142 6.063 1.00 94.56 69 LYS A N 1
ATOM 537 C CA . LYS A 1 69 ? -3.436 -6.391 7.232 1.00 94.56 69 LYS A CA 1
ATOM 538 C C . LYS A 1 69 ? -1.986 -5.976 6.985 1.00 94.56 69 LYS A C 1
ATOM 540 O O . LYS A 1 69 ? -1.366 -5.344 7.831 1.00 94.56 69 LYS A O 1
ATOM 545 N N . LEU A 1 70 ? -1.459 -6.292 5.805 1.00 94.50 70 LEU A N 1
ATOM 546 C CA . LEU A 1 70 ? -0.125 -5.866 5.383 1.00 94.50 70 LEU A CA 1
ATOM 547 C C . LEU A 1 70 ? -0.021 -4.331 5.348 1.00 94.50 70 LEU A C 1
ATOM 549 O O . LEU A 1 70 ? 0.938 -3.758 5.850 1.00 94.50 70 LEU A O 1
ATOM 553 N N . GLY A 1 71 ? -1.046 -3.654 4.834 1.00 94.44 71 GLY A N 1
ATOM 554 C CA . GLY A 1 71 ? -1.141 -2.197 4.813 1.00 94.44 71 GLY A CA 1
ATOM 555 C C . GLY A 1 71 ? -1.163 -1.593 6.212 1.00 94.44 71 GLY A C 1
ATOM 556 O O . GLY A 1 71 ? -0.429 -0.648 6.466 1.00 94.44 71 GLY A O 1
ATOM 557 N N . GLN A 1 72 ? -1.917 -2.187 7.139 1.00 95.06 72 GLN A N 1
ATOM 558 C CA . GLN A 1 72 ? -1.942 -1.774 8.546 1.00 95.06 72 GLN A CA 1
ATOM 559 C C . GLN A 1 72 ? -0.559 -1.902 9.202 1.00 95.06 72 GLN A C 1
ATOM 561 O O . GLN A 1 72 ? -0.154 -0.998 9.928 1.00 95.06 72 GLN A O 1
ATOM 566 N N . THR A 1 73 ? 0.197 -2.968 8.903 1.00 94.88 73 THR A N 1
ATOM 567 C CA . THR A 1 73 ? 1.579 -3.126 9.401 1.00 94.88 73 THR A CA 1
ATOM 568 C C . THR A 1 73 ? 2.573 -2.161 8.756 1.00 94.88 73 THR A C 1
ATOM 570 O O . THR A 1 73 ? 3.534 -1.756 9.396 1.00 94.88 73 THR A O 1
ATOM 573 N N . LEU A 1 74 ? 2.359 -1.778 7.495 1.00 93.19 74 LEU A N 1
ATOM 574 C CA . LEU A 1 74 ? 3.212 -0.812 6.798 1.00 93.19 74 LEU A CA 1
ATOM 575 C C . LEU A 1 74 ? 2.901 0.631 7.210 1.00 93.19 74 LEU A C 1
ATOM 577 O O . LEU A 1 74 ? 3.800 1.465 7.221 1.00 93.19 74 LEU A O 1
ATOM 581 N N . ALA A 1 75 ? 1.657 0.922 7.597 1.00 93.75 75 ALA A N 1
ATOM 582 C CA . ALA A 1 75 ? 1.233 2.240 8.064 1.00 93.75 75 ALA A CA 1
ATOM 583 C C . ALA A 1 75 ? 1.995 2.708 9.316 1.00 93.75 75 ALA A C 1
ATOM 585 O O . ALA A 1 75 ? 2.126 3.905 9.542 1.00 93.75 75 ALA A O 1
ATOM 586 N N . THR A 1 76 ? 2.517 1.775 10.119 1.00 94.06 76 THR A N 1
ATOM 587 C CA . THR A 1 76 ? 3.320 2.083 11.311 1.00 94.06 76 THR A CA 1
ATOM 588 C C . THR A 1 76 ? 4.810 2.263 11.008 1.00 94.06 76 THR A C 1
ATOM 590 O O . THR A 1 76 ? 5.574 2.596 11.912 1.00 94.06 76 THR A O 1
ATOM 593 N N . ARG A 1 77 ? 5.236 2.052 9.754 1.00 92.88 77 ARG A N 1
ATOM 594 C CA . ARG A 1 77 ? 6.636 2.121 9.307 1.00 92.88 77 ARG A CA 1
ATOM 595 C C . ARG A 1 77 ? 6.820 3.088 8.131 1.00 92.88 77 ARG A C 1
ATOM 597 O O . ARG A 1 77 ? 7.081 2.647 7.005 1.00 92.88 77 ARG A O 1
ATOM 604 N N . PRO A 1 78 ? 6.699 4.411 8.367 1.00 89.06 78 PRO A N 1
ATOM 605 C CA . PRO A 1 78 ? 6.913 5.424 7.331 1.00 89.06 78 PRO A CA 1
ATOM 606 C C . PRO A 1 78 ? 8.333 5.393 6.755 1.00 89.06 78 PRO A C 1
ATOM 608 O O . PRO A 1 78 ? 8.524 5.743 5.595 1.00 89.06 78 PRO A O 1
ATOM 611 N N . ASP A 1 79 ? 9.308 4.875 7.503 1.00 88.69 79 ASP A N 1
ATOM 612 C CA . ASP A 1 79 ? 10.678 4.643 7.042 1.00 88.69 79 ASP A CA 1
ATOM 613 C C . ASP A 1 79 ? 10.771 3.675 5.847 1.00 88.69 79 ASP A C 1
ATOM 615 O O . ASP A 1 79 ? 11.713 3.759 5.063 1.00 88.69 79 ASP A O 1
ATOM 619 N N . LEU A 1 80 ? 9.800 2.768 5.685 1.00 85.69 80 LEU A N 1
ATOM 620 C CA . LEU A 1 80 ? 9.798 1.771 4.610 1.00 85.69 80 LEU A CA 1
ATOM 621 C C . LEU A 1 80 ? 8.985 2.178 3.380 1.00 85.69 80 LEU A C 1
ATOM 623 O O . LEU A 1 80 ? 9.306 1.758 2.269 1.00 85.69 80 LEU A O 1
ATOM 627 N N . VAL A 1 81 ? 7.894 2.921 3.572 1.00 86.06 81 VAL A N 1
ATOM 628 C CA . VAL A 1 81 ? 6.928 3.232 2.500 1.00 86.06 81 VAL A CA 1
ATOM 629 C C . VAL A 1 81 ? 6.848 4.721 2.160 1.00 86.06 81 VAL A C 1
ATOM 631 O O . VAL A 1 81 ? 6.259 5.075 1.139 1.00 86.06 81 VAL A O 1
ATOM 634 N N . GLY A 1 82 ? 7.465 5.579 2.974 1.00 88.31 82 GLY A N 1
ATOM 635 C CA . GLY A 1 82 ? 7.367 7.035 2.910 1.00 88.31 82 GLY A CA 1
ATOM 636 C C . GLY A 1 82 ? 6.150 7.582 3.660 1.00 88.31 82 GLY A C 1
ATOM 637 O O . GLY A 1 82 ? 5.114 6.920 3.758 1.00 88.31 82 GLY A O 1
ATOM 638 N N . ASP A 1 83 ? 6.260 8.817 4.155 1.00 90.75 83 ASP A N 1
ATOM 639 C CA . ASP A 1 83 ? 5.218 9.487 4.946 1.00 90.75 83 ASP A CA 1
ATOM 640 C C . ASP A 1 83 ? 3.860 9.557 4.240 1.00 90.75 83 ASP A C 1
ATOM 642 O O . ASP A 1 83 ? 2.838 9.214 4.832 1.00 90.75 83 ASP A O 1
ATOM 646 N N . GLU A 1 84 ? 3.828 9.937 2.957 1.00 90.06 84 GLU A N 1
ATOM 647 C CA . GLU A 1 84 ? 2.569 10.043 2.205 1.00 90.06 84 GLU A CA 1
ATOM 648 C C . GLU A 1 84 ? 1.839 8.695 2.109 1.00 90.06 84 GLU A C 1
ATOM 650 O O . GLU A 1 84 ? 0.617 8.619 2.268 1.00 90.06 84 GLU A O 1
ATOM 655 N N . ALA A 1 85 ? 2.586 7.615 1.862 1.00 90.62 85 ALA A N 1
ATOM 656 C CA . ALA A 1 85 ? 2.014 6.281 1.757 1.00 90.62 85 ALA A CA 1
ATOM 657 C C . ALA A 1 85 ? 1.569 5.762 3.126 1.00 90.62 85 ALA A C 1
ATOM 659 O O . ALA A 1 85 ? 0.468 5.224 3.236 1.00 90.62 85 ALA A O 1
ATOM 660 N N . ALA A 1 86 ? 2.386 5.957 4.166 1.00 93.62 86 ALA A N 1
ATOM 661 C CA . ALA A 1 86 ? 2.043 5.581 5.533 1.00 93.62 86 ALA A CA 1
ATOM 662 C C . ALA A 1 86 ? 0.766 6.292 5.997 1.00 93.62 86 ALA A C 1
ATOM 664 O O . ALA A 1 86 ? -0.159 5.634 6.471 1.00 93.62 86 ALA A O 1
ATOM 665 N N . HIS A 1 87 ? 0.659 7.602 5.759 1.00 94.00 87 HIS A N 1
ATOM 666 C CA . HIS A 1 87 ? -0.523 8.382 6.115 1.00 94.00 87 HIS A CA 1
ATOM 667 C C . HIS A 1 87 ? -1.780 7.901 5.381 1.00 94.00 87 HIS A C 1
ATOM 669 O O . HIS A 1 87 ? -2.837 7.734 5.987 1.00 94.00 87 HIS A O 1
ATOM 675 N N . ASN A 1 88 ? -1.675 7.601 4.084 1.00 93.81 88 ASN A N 1
ATOM 676 C CA . ASN A 1 88 ? -2.797 7.038 3.339 1.00 93.81 88 ASN A CA 1
ATOM 677 C C . ASN A 1 88 ? -3.196 5.643 3.867 1.00 93.81 88 ASN A C 1
ATOM 679 O O . ASN A 1 88 ? -4.386 5.362 4.016 1.00 93.81 88 ASN A O 1
ATOM 683 N N . LEU A 1 89 ? -2.223 4.789 4.208 1.00 94.69 89 LEU A N 1
ATOM 684 C CA . LEU A 1 89 ? -2.449 3.449 4.761 1.00 94.69 89 LEU A CA 1
ATOM 685 C C . LEU A 1 89 ? -3.030 3.461 6.183 1.00 94.69 89 LEU A C 1
ATOM 687 O O . LEU A 1 89 ? -3.733 2.513 6.528 1.00 94.69 89 LEU A O 1
ATOM 691 N N . LEU A 1 90 ? -2.820 4.514 6.984 1.00 93.62 90 LEU A N 1
ATOM 692 C CA . LEU A 1 90 ? -3.485 4.669 8.289 1.00 93.62 90 LEU A CA 1
ATOM 693 C C . LEU A 1 90 ? -5.013 4.629 8.160 1.00 93.62 90 LEU A C 1
ATOM 695 O O . LEU A 1 90 ? -5.682 4.121 9.052 1.00 93.62 90 LEU A O 1
ATOM 699 N N . SER A 1 91 ? -5.571 5.044 7.015 1.00 92.44 91 SER A N 1
ATOM 700 C CA . SER A 1 91 ? -7.013 4.928 6.739 1.00 92.44 91 SER A CA 1
ATOM 701 C C . SER A 1 91 ? -7.531 3.483 6.644 1.00 92.44 91 SER A C 1
ATOM 703 O O . SER A 1 91 ? -8.735 3.271 6.509 1.00 92.44 91 SER A O 1
ATOM 705 N N . LEU A 1 92 ? -6.644 2.479 6.651 1.00 92.62 92 LEU A N 1
ATOM 706 C CA . LEU A 1 92 ? -7.008 1.063 6.756 1.00 92.62 92 LEU A CA 1
ATOM 707 C C . LEU A 1 92 ? -7.211 0.606 8.202 1.00 92.62 92 LEU A C 1
ATOM 709 O O . LEU A 1 92 ? -7.694 -0.506 8.408 1.00 92.62 92 LEU A O 1
ATOM 713 N N . GLN A 1 93 ? -6.768 1.386 9.186 1.00 90.19 93 GLN A N 1
ATOM 714 C CA . GLN A 1 93 ? -6.924 1.045 10.594 1.00 90.19 93 GLN A CA 1
ATOM 715 C C . GLN A 1 93 ? -8.343 1.373 11.055 1.00 90.19 93 GLN A C 1
ATOM 717 O O . GLN A 1 93 ? -8.929 2.379 10.649 1.00 90.19 93 GLN A O 1
ATOM 722 N N . ASP A 1 94 ? -8.890 0.518 11.915 1.00 83.62 94 ASP A N 1
ATOM 723 C CA . ASP A 1 94 ? -10.193 0.766 12.515 1.00 83.62 94 ASP A CA 1
ATOM 724 C C . ASP A 1 94 ? -10.104 1.950 13.484 1.00 83.62 94 ASP A C 1
ATOM 726 O O . ASP A 1 94 ? -9.251 1.994 14.369 1.00 83.62 94 ASP A O 1
ATOM 730 N N . SER A 1 95 ? -11.012 2.910 13.326 1.00 77.69 95 SER A N 1
ATOM 731 C CA . SER A 1 95 ? -11.192 4.022 14.263 1.00 77.69 95 SER A CA 1
ATOM 732 C C . SER A 1 95 ? -12.359 3.705 15.192 1.00 77.69 95 SER A C 1
ATOM 734 O O . SER A 1 95 ? -13.498 4.090 14.931 1.00 77.69 95 SER A O 1
ATOM 736 N N . LEU A 1 96 ? -12.082 2.939 16.248 1.00 78.00 96 LEU A N 1
ATOM 737 C CA . LEU A 1 96 ? -13.078 2.576 17.255 1.00 78.00 96 LEU A CA 1
ATOM 738 C C . LEU A 1 96 ? -13.153 3.645 18.357 1.00 78.00 96 LEU A C 1
ATOM 740 O O . LEU A 1 96 ? -12.118 4.197 18.741 1.00 78.00 96 LEU A O 1
ATOM 744 N N . PRO A 1 97 ? -14.357 3.943 18.882 1.00 82.56 97 PRO A N 1
ATOM 745 C CA . PRO A 1 97 ? -14.501 4.841 20.019 1.00 82.56 97 PRO A CA 1
ATOM 746 C C . PRO A 1 97 ? -13.795 4.262 21.256 1.00 82.56 97 PRO A C 1
ATOM 748 O O . PRO A 1 97 ? -13.671 3.038 21.376 1.00 82.56 97 PRO A O 1
ATOM 751 N N . PRO A 1 98 ? -13.343 5.118 22.190 1.00 85.31 98 PRO A N 1
ATOM 752 C CA . PRO A 1 98 ? -12.739 4.649 23.428 1.00 85.31 98 PRO A CA 1
ATOM 753 C C . PRO A 1 98 ? -13.734 3.777 24.195 1.00 85.31 98 PRO A C 1
ATOM 755 O O . PRO A 1 98 ? -14.911 4.123 24.330 1.00 85.31 98 PRO A O 1
ATOM 758 N N . VAL A 1 99 ? -13.255 2.645 24.706 1.00 88.06 99 VAL A N 1
ATOM 759 C CA . VAL A 1 99 ? -14.053 1.823 25.616 1.00 88.06 99 VAL A CA 1
ATOM 760 C C . VAL A 1 99 ? -14.177 2.549 26.961 1.00 88.06 99 VAL A C 1
ATOM 762 O O . VAL A 1 99 ? -13.177 3.084 27.449 1.00 88.06 99 VAL A O 1
ATOM 765 N N . PRO A 1 100 ? -15.379 2.624 27.560 1.00 86.56 100 PRO A N 1
ATOM 766 C CA . PRO A 1 100 ? -15.541 3.228 28.876 1.00 86.56 100 PRO A CA 1
ATOM 767 C C . PRO A 1 100 ? -14.748 2.433 29.922 1.00 86.56 100 PRO A C 1
ATOM 769 O O . PRO A 1 100 ? -14.738 1.202 29.897 1.00 86.56 100 PRO A O 1
ATOM 772 N N . PHE A 1 101 ? -14.085 3.143 30.838 1.00 81.81 101 PHE A N 1
ATOM 773 C CA . PHE A 1 101 ? -13.488 2.529 32.024 1.00 81.81 101 PHE A CA 1
ATOM 774 C C . PHE A 1 101 ? -14.607 2.079 32.974 1.00 81.81 101 PHE A C 1
ATOM 776 O O . PHE A 1 101 ? -15.525 2.857 33.242 1.00 81.81 101 PHE A O 1
ATOM 783 N N . ALA A 1 102 ? -14.529 0.830 33.440 1.00 72.06 102 ALA A N 1
ATOM 784 C CA . ALA A 1 102 ? -15.368 0.275 34.503 1.00 72.06 102 ALA A CA 1
ATOM 785 C C . ALA A 1 102 ? -14.651 0.373 35.853 1.00 72.06 102 ALA A C 1
ATOM 787 O O . ALA A 1 102 ? -13.406 0.217 35.857 1.00 72.06 102 ALA A O 1
#

pLDDT: mean 86.09, std 7.78, range [50.97, 95.06]

Sequence (102 aa):
MTRPSTHIWRLLKWGRTLARHGALRGIERDPNTPPPVKRLVRLARLGTFQPATPDYAGAFRAIGPAAIKLGQTLATRPDLVGDEAAHNLLSLQDSLPPVPFA